Protein AF-J5KDR4-F1 (afdb_monomer_lite)

Foldseek 3Di:
DDQDPPLDDLVLLCVLCVVVDPDDKHKFKKKWDFPQPDPPSLVVCVVVVDPLGHIFIAMWMDQLFKIKTFGADSVGRSDGPDIDIGTCVQWPDWDADPQGIKTFGPAFDRSFDWAPDDPVVVVVCVVPPVDPCVVCRSVPTGGGIIGMHTDCSPVCVVVNVVSNVD

pLDDT: mean 73.23, std 15.66, range [26.25, 92.44]

Secondary structure (DSSP, 8-state):
---------HHHHHHHHGGG-SS--EEEEEEEEPTT-STTHHHHHHHH--TT-S-EEEEEEE-SSEEEEEEEETTEEEEEEEEEEEEGGGEEEEEEETTEEEEEESS--TTT-B----HHHHHHHHHH-TTHHHHHHHHH----EEEEEE--TTS-HHHHHHHTT-

Sequence (166 aa):
MALFKFSLKHQDAIDSHQPFYDGDFEVLPMKRRNYFDVFPLNVFIAYANPPFSGEWDGIISTNGKKIVLTESKWANMAKHKKVYEYSLDEIDSITSNMYGLTITLKNHVKGLTKSKGNYFLKYFIFLFSFGIAFFLQSFLFKGNIAEIQLENDFENEDKFKSLLNI

Structure (mmCIF, N/CA/C/O backbone):
data_AF-J5KDR4-F1
#
_entry.id   AF-J5KDR4-F1
#
loop_
_atom_site.group_PDB
_atom_site.id
_atom_site.type_symbol
_atom_site.label_atom_id
_atom_site.label_alt_id
_atom_site.label_comp_id
_atom_site.label_asym_id
_atom_site.label_entity_id
_atom_site.label_seq_id
_atom_site.pdbx_PDB_ins_code
_atom_site.Cartn_x
_atom_site.Cartn_y
_atom_site.Cartn_z
_atom_site.occupancy
_atom_site.B_iso_or_equiv
_atom_site.auth_seq_id
_atom_site.auth_comp_id
_atom_site.auth_asym_id
_atom_site.auth_atom_id
_atom_site.pdbx_PDB_model_num
ATOM 1 N N . MET A 1 1 ? 17.243 12.128 4.541 1.00 26.25 1 MET A N 1
ATOM 2 C CA . MET A 1 1 ? 18.307 11.103 4.570 1.00 26.25 1 MET A CA 1
ATOM 3 C C . MET A 1 1 ? 18.078 10.207 3.365 1.00 26.25 1 MET A C 1
ATOM 5 O O . MET A 1 1 ? 17.116 9.454 3.363 1.00 26.25 1 MET A O 1
ATOM 9 N N . ALA A 1 2 ? 18.844 10.420 2.294 1.00 33.53 2 ALA A N 1
ATOM 10 C CA . ALA A 1 2 ? 18.684 9.714 1.024 1.00 33.53 2 ALA A CA 1
ATOM 11 C C . ALA A 1 2 ? 19.240 8.289 1.173 1.00 33.53 2 ALA A C 1
ATOM 13 O O . ALA A 1 2 ? 20.446 8.073 1.100 1.00 33.53 2 ALA A O 1
ATOM 14 N N . LEU A 1 3 ? 18.360 7.342 1.490 1.00 30.08 3 LEU A N 1
ATOM 15 C CA . LEU A 1 3 ? 18.668 5.919 1.583 1.00 30.08 3 LEU A CA 1
ATOM 16 C C . LEU A 1 3 ? 18.425 5.300 0.209 1.00 30.08 3 LEU A C 1
ATOM 18 O O . LEU A 1 3 ? 17.318 5.391 -0.305 1.00 30.08 3 LEU A O 1
ATOM 22 N N . PHE A 1 4 ? 19.487 4.738 -0.372 1.00 35.84 4 PHE A N 1
ATOM 23 C CA . PHE A 1 4 ? 19.523 3.880 -1.559 1.00 35.84 4 PHE A CA 1
ATOM 24 C C . PHE A 1 4 ? 18.144 3.336 -1.986 1.00 35.84 4 PHE A C 1
ATOM 26 O O . PHE A 1 4 ? 17.731 2.267 -1.537 1.00 35.84 4 PHE A O 1
ATOM 33 N N . LYS A 1 5 ? 17.442 4.048 -2.883 1.00 44.62 5 LYS A N 1
ATOM 34 C CA . LYS A 1 5 ? 16.299 3.488 -3.615 1.00 44.62 5 LYS A CA 1
ATOM 35 C C . LYS A 1 5 ? 16.916 2.512 -4.616 1.00 44.62 5 LYS A C 1
ATOM 37 O O . LYS A 1 5 ? 17.387 2.926 -5.673 1.00 44.62 5 LYS A O 1
ATOM 42 N N . PHE A 1 6 ? 17.040 1.235 -4.246 1.00 51.41 6 PHE A N 1
ATOM 43 C CA . PHE A 1 6 ? 17.298 0.196 -5.243 1.00 51.41 6 PHE A CA 1
ATOM 44 C C . PHE A 1 6 ? 16.180 0.333 -6.272 1.00 51.41 6 PHE A C 1
ATOM 46 O O . PHE A 1 6 ? 15.014 0.252 -5.896 1.00 51.41 6 PHE A O 1
ATOM 53 N N . SER A 1 7 ? 16.529 0.641 -7.521 1.00 60.69 7 SER A N 1
ATOM 54 C CA . SER A 1 7 ? 15.552 0.726 -8.604 1.00 60.69 7 SER A CA 1
ATOM 55 C C . SER A 1 7 ? 14.844 -0.625 -8.680 1.00 60.69 7 SER A C 1
ATOM 57 O O . SER A 1 7 ? 15.460 -1.629 -9.048 1.00 60.69 7 SER A O 1
ATOM 59 N N . LEU A 1 8 ? 13.605 -0.673 -8.189 1.00 72.31 8 LEU A N 1
ATOM 60 C CA . LEU A 1 8 ? 12.767 -1.859 -8.238 1.00 72.31 8 LEU A CA 1
ATOM 61 C C . LEU A 1 8 ? 12.517 -2.133 -9.717 1.00 72.31 8 LEU A C 1
ATOM 63 O O . LEU A 1 8 ? 12.039 -1.254 -10.426 1.00 72.31 8 LEU A O 1
ATOM 67 N N . LYS A 1 9 ? 12.872 -3.319 -10.206 1.00 82.56 9 LYS A N 1
ATOM 68 C CA . LYS A 1 9 ? 12.528 -3.699 -11.575 1.00 82.56 9 LYS A CA 1
ATOM 69 C C . LYS A 1 9 ? 11.096 -4.209 -11.600 1.00 82.56 9 LYS A C 1
ATOM 71 O O . LYS A 1 9 ? 10.663 -4.885 -10.670 1.00 82.56 9 LYS A O 1
ATOM 76 N N . HIS A 1 10 ? 10.399 -3.949 -12.701 1.00 84.31 10 HIS A N 1
ATOM 77 C CA . HIS A 1 10 ? 9.026 -4.412 -12.890 1.00 84.31 10 HIS A CA 1
ATOM 78 C C . HIS A 1 10 ? 8.904 -5.936 -12.703 1.00 84.31 10 HIS A C 1
ATOM 80 O O . HIS A 1 10 ? 8.031 -6.396 -11.974 1.00 84.31 10 HIS A O 1
ATOM 86 N N . GLN A 1 11 ? 9.842 -6.715 -13.255 1.00 84.00 11 GLN A N 1
ATOM 87 C CA . GLN A 1 11 ? 9.832 -8.174 -13.110 1.00 84.00 11 GLN A CA 1
ATOM 88 C C . GLN A 1 11 ? 9.982 -8.631 -11.653 1.00 84.00 11 GLN A C 1
ATOM 90 O O . GLN A 1 11 ? 9.250 -9.512 -11.222 1.00 84.00 11 GLN A O 1
ATOM 95 N N . ASP A 1 12 ? 10.858 -7.994 -10.869 1.00 83.19 12 ASP A N 1
ATOM 96 C CA . ASP A 1 12 ? 11.036 -8.342 -9.452 1.00 83.19 12 ASP A CA 1
ATOM 97 C C . ASP A 1 12 ? 9.744 -8.077 -8.654 1.00 83.19 12 ASP A C 1
ATOM 99 O O . ASP A 1 12 ? 9.394 -8.828 -7.739 1.00 83.19 12 ASP A O 1
ATOM 103 N N . ALA A 1 13 ? 9.010 -7.016 -9.013 1.00 83.56 13 ALA A N 1
ATOM 104 C CA . ALA A 1 13 ? 7.714 -6.702 -8.424 1.00 83.56 13 ALA A CA 1
ATOM 105 C C . ALA A 1 13 ? 6.651 -7.749 -8.795 1.00 83.56 13 ALA A C 1
ATOM 107 O O . ALA A 1 13 ? 5.957 -8.236 -7.899 1.00 83.56 13 ALA A O 1
ATOM 108 N N . ILE A 1 14 ? 6.575 -8.144 -10.072 1.00 86.88 14 ILE A N 1
ATOM 109 C CA . ILE A 1 14 ? 5.693 -9.220 -10.552 1.00 86.88 14 ILE A CA 1
ATOM 110 C C . ILE A 1 14 ? 6.012 -10.521 -9.815 1.00 86.88 14 ILE A C 1
ATOM 112 O O . ILE A 1 14 ? 5.131 -11.083 -9.174 1.00 86.88 14 ILE A O 1
ATOM 116 N N . ASP A 1 15 ? 7.271 -10.957 -9.810 1.00 87.12 15 ASP A N 1
ATOM 117 C CA . ASP A 1 15 ? 7.692 -12.214 -9.184 1.00 87.12 15 ASP A CA 1
ATOM 118 C C . ASP A 1 15 ? 7.340 -12.247 -7.688 1.00 87.12 15 ASP A C 1
ATOM 120 O O . ASP A 1 15 ? 6.908 -13.271 -7.155 1.00 87.12 15 ASP A O 1
ATOM 124 N N . SER A 1 16 ? 7.462 -11.106 -7.003 1.00 84.75 16 SER A N 1
ATOM 125 C CA . SER A 1 16 ? 7.118 -10.992 -5.583 1.00 84.75 16 SER A CA 1
ATOM 126 C C . SER A 1 16 ? 5.610 -11.036 -5.300 1.00 84.75 16 SER A C 1
ATOM 128 O O . SER A 1 16 ? 5.215 -11.346 -4.173 1.00 84.75 16 SER A O 1
ATOM 130 N N . HIS A 1 17 ? 4.770 -10.720 -6.289 1.00 88.75 17 HIS A N 1
ATOM 131 C CA . HIS A 1 17 ? 3.311 -10.696 -6.166 1.00 88.75 17 HIS A CA 1
ATOM 132 C C . HIS A 1 17 ? 2.615 -11.865 -6.879 1.00 88.75 17 HIS A C 1
ATOM 134 O O . HIS A 1 17 ? 1.454 -12.140 -6.584 1.00 88.75 17 HIS A O 1
ATOM 140 N N . GLN A 1 18 ? 3.328 -12.608 -7.729 1.00 88.94 18 GLN A N 1
ATOM 141 C CA . GLN A 1 18 ? 2.834 -13.793 -8.431 1.00 88.94 18 GLN A CA 1
ATOM 142 C C . GLN A 1 18 ? 2.173 -14.827 -7.503 1.00 88.94 18 GLN A C 1
ATOM 144 O O . GLN A 1 18 ? 1.128 -15.348 -7.882 1.00 88.94 18 GLN A O 1
ATOM 149 N N . PRO A 1 19 ? 2.676 -15.107 -6.278 1.00 90.06 19 PRO A N 1
ATOM 150 C CA . PRO A 1 19 ? 2.027 -16.063 -5.377 1.00 90.06 19 PRO A CA 1
ATOM 151 C C . PRO A 1 19 ? 0.611 -15.665 -4.943 1.00 90.06 19 PRO A C 1
ATOM 153 O O . PRO A 1 19 ? -0.118 -16.505 -4.422 1.00 90.06 19 PRO A O 1
ATOM 156 N N . PHE A 1 20 ? 0.221 -14.399 -5.120 1.00 88.88 20 PHE A N 1
ATOM 157 C CA . PHE A 1 20 ? -1.122 -13.928 -4.799 1.00 88.88 20 PHE A CA 1
ATOM 158 C C . PHE A 1 20 ? -2.089 -14.042 -5.980 1.00 88.88 20 PHE A C 1
ATOM 160 O O . PHE A 1 20 ? -3.269 -13.770 -5.788 1.00 88.88 20 PHE A O 1
ATOM 167 N N . TYR A 1 21 ? -1.656 -14.422 -7.184 1.00 89.44 21 TYR A N 1
ATOM 168 C CA . TYR A 1 21 ? -2.519 -14.440 -8.366 1.00 89.44 21 TYR A CA 1
ATOM 169 C C . TYR A 1 21 ? -2.348 -15.717 -9.191 1.00 89.44 21 TYR A C 1
ATOM 171 O O . TYR A 1 21 ? -1.238 -16.121 -9.524 1.00 89.44 21 TYR A O 1
ATOM 179 N N . ASP A 1 22 ? -3.477 -16.300 -9.595 1.00 87.00 22 ASP A N 1
ATOM 180 C CA . ASP A 1 22 ? -3.520 -17.481 -10.470 1.00 87.00 22 ASP A CA 1
ATOM 181 C C . ASP A 1 22 ? -3.471 -17.126 -11.973 1.00 87.00 22 ASP A C 1
ATOM 183 O O . ASP A 1 22 ? -3.504 -18.011 -12.825 1.00 87.00 22 ASP A O 1
ATOM 187 N N . GLY A 1 23 ? -3.427 -15.837 -12.322 1.00 85.94 23 GLY A N 1
ATOM 188 C CA . GLY A 1 23 ? -3.441 -15.346 -13.703 1.00 85.94 23 GLY A CA 1
ATOM 189 C C . GLY A 1 23 ? -2.880 -13.931 -13.807 1.00 85.94 23 GLY A C 1
ATOM 190 O O . GLY A 1 23 ? -2.281 -13.450 -12.849 1.00 85.94 23 GLY A O 1
ATOM 191 N N . ASP A 1 24 ? -3.090 -13.274 -14.948 1.00 89.81 24 ASP A N 1
ATOM 192 C CA . ASP A 1 24 ? -2.524 -11.949 -15.224 1.00 89.81 24 ASP A CA 1
ATOM 193 C C . ASP A 1 24 ? -2.987 -10.887 -14.213 1.00 89.81 24 ASP A C 1
ATOM 195 O O . ASP A 1 24 ? -4.159 -10.812 -13.823 1.00 89.81 24 ASP A O 1
ATOM 199 N N . PHE A 1 25 ? -2.047 -10.041 -13.801 1.00 92.31 25 PHE A N 1
ATOM 200 C CA . PHE A 1 25 ? -2.257 -8.921 -12.892 1.00 92.31 25 PHE A CA 1
ATOM 201 C C . PHE A 1 25 ? -1.284 -7.794 -13.235 1.00 92.31 25 PHE A C 1
ATOM 203 O O . PHE A 1 25 ? -0.271 -8.006 -13.897 1.00 92.31 25 PHE A O 1
ATOM 210 N N . GLU A 1 26 ? -1.590 -6.595 -12.758 1.00 91.44 26 GLU A N 1
ATOM 211 C CA . GLU A 1 26 ? -0.707 -5.439 -12.864 1.00 91.44 26 GLU A CA 1
ATOM 212 C C . GLU A 1 26 ? -0.135 -5.088 -11.499 1.00 91.44 26 GLU A C 1
ATOM 214 O O . GLU A 1 26 ? -0.803 -5.245 -10.471 1.00 91.44 26 GLU A O 1
ATOM 219 N N . VAL A 1 27 ? 1.098 -4.585 -11.498 1.00 90.31 27 VAL A N 1
ATOM 220 C CA . VAL A 1 27 ? 1.799 -4.114 -10.303 1.00 90.31 27 VAL A CA 1
ATOM 221 C C . VAL A 1 27 ? 2.300 -2.698 -10.501 1.00 90.31 27 VAL A C 1
ATOM 223 O O . VAL A 1 27 ? 2.691 -2.319 -11.601 1.00 90.31 27 VAL A O 1
ATOM 226 N N . LEU A 1 28 ? 2.332 -1.940 -9.413 1.00 89.31 28 LEU A N 1
ATOM 227 C CA . LEU A 1 28 ? 2.954 -0.629 -9.344 1.00 89.31 28 LEU A CA 1
ATOM 228 C C . LEU A 1 28 ? 3.680 -0.463 -8.010 1.00 89.31 28 LEU A C 1
ATOM 230 O O . LEU A 1 28 ? 3.180 -0.919 -6.973 1.00 89.31 28 LEU A O 1
ATOM 234 N N . PRO A 1 29 ? 4.821 0.236 -7.991 1.00 87.12 29 PRO A N 1
ATOM 235 C CA . PRO A 1 29 ? 5.327 0.793 -6.758 1.00 87.12 29 PRO A CA 1
ATOM 236 C C . PRO A 1 29 ? 4.340 1.831 -6.220 1.00 87.12 29 PRO A C 1
ATOM 238 O O . PRO A 1 29 ? 3.633 2.531 -6.951 1.00 87.12 29 PRO A O 1
ATOM 241 N N . MET A 1 30 ? 4.261 1.899 -4.900 1.00 86.81 30 MET A N 1
ATOM 242 C CA . MET A 1 30 ? 3.374 2.815 -4.215 1.00 86.81 30 MET A CA 1
ATOM 243 C C . MET A 1 30 ? 3.995 3.350 -2.936 1.00 86.81 30 MET A C 1
ATOM 245 O O . MET A 1 30 ? 4.823 2.703 -2.294 1.00 86.81 30 MET A O 1
ATOM 249 N N . LYS A 1 31 ? 3.483 4.496 -2.506 1.00 85.62 31 LYS A N 1
ATOM 250 C CA . LYS A 1 31 ? 3.771 5.083 -1.209 1.00 85.62 31 LYS A CA 1
ATOM 251 C C . LYS A 1 31 ? 2.480 5.307 -0.441 1.00 85.62 31 LYS A C 1
ATOM 253 O O . LYS A 1 31 ? 1.609 6.079 -0.846 1.00 85.62 31 LYS A O 1
ATOM 258 N N . ARG A 1 32 ? 2.338 4.648 0.706 1.00 85.00 32 ARG A N 1
ATOM 259 C CA . ARG A 1 32 ? 1.188 4.853 1.591 1.00 85.00 32 ARG A CA 1
ATOM 260 C C . ARG A 1 32 ? 1.351 6.187 2.313 1.00 85.00 32 ARG A C 1
ATOM 262 O O . ARG A 1 32 ? 2.303 6.362 3.072 1.00 85.00 32 ARG A O 1
ATOM 269 N N . ARG A 1 33 ? 0.384 7.098 2.168 1.00 78.00 33 ARG A N 1
ATOM 270 C CA . ARG A 1 33 ? 0.415 8.418 2.820 1.00 78.00 33 ARG A CA 1
ATOM 271 C C . ARG A 1 33 ? -0.223 8.386 4.199 1.00 78.00 33 ARG A C 1
ATOM 273 O O . ARG A 1 33 ? -1.293 7.808 4.416 1.00 78.00 33 ARG A O 1
ATOM 280 N N . ASN A 1 34 ? 0.416 9.050 5.158 1.00 70.62 34 ASN A N 1
ATOM 281 C CA . ASN A 1 34 ? -0.100 9.129 6.521 1.00 70.62 34 ASN A CA 1
ATOM 282 C C . ASN A 1 34 ? -0.991 10.364 6.734 1.00 70.62 34 ASN A C 1
ATOM 284 O O . ASN A 1 34 ? -0.925 11.349 6.007 1.00 70.62 34 ASN A O 1
ATOM 288 N N . TYR A 1 35 ? -1.824 10.340 7.777 1.00 63.75 35 TYR A N 1
ATOM 289 C CA . TYR A 1 35 ? -2.700 11.464 8.132 1.00 63.75 35 TYR A CA 1
ATOM 290 C C . TYR A 1 35 ? -1.929 12.766 8.422 1.00 63.75 35 TYR A C 1
ATOM 292 O O . TYR A 1 35 ? -2.429 13.862 8.171 1.00 63.75 35 TYR A O 1
ATOM 300 N N . PHE A 1 36 ? -0.697 12.655 8.921 1.00 59.44 36 PHE A N 1
ATOM 301 C CA . PHE A 1 36 ? 0.167 13.781 9.276 1.00 59.44 36 PHE A CA 1
ATOM 302 C C . PHE A 1 36 ? 1.220 14.130 8.214 1.00 59.44 36 PHE A C 1
ATOM 304 O O . PHE A 1 36 ? 2.198 14.795 8.542 1.00 59.44 36 PHE A O 1
ATOM 311 N N . ASP A 1 37 ? 1.009 13.752 6.950 1.00 60.56 37 ASP A N 1
ATOM 312 C CA . ASP A 1 37 ? 1.868 14.198 5.846 1.00 60.56 37 ASP A CA 1
ATOM 313 C C . ASP A 1 37 ? 1.609 15.673 5.469 1.00 60.56 37 ASP A C 1
ATOM 315 O O . ASP A 1 37 ? 1.052 16.007 4.428 1.00 60.56 37 ASP A O 1
ATOM 319 N N . VAL A 1 38 ? 1.905 16.580 6.401 1.00 57.44 38 VAL A N 1
ATOM 320 C CA . VAL A 1 38 ? 1.852 18.032 6.213 1.00 57.44 38 VAL A CA 1
ATOM 321 C C . VAL A 1 38 ? 3.124 18.611 6.800 1.00 57.44 38 VAL A C 1
ATOM 323 O O . VAL A 1 38 ? 3.500 18.286 7.926 1.00 57.44 38 VAL A O 1
ATOM 326 N N . PHE A 1 39 ? 3.783 19.477 6.044 1.00 49.03 39 PHE A N 1
ATOM 327 C CA . PHE A 1 39 ? 4.974 20.177 6.502 1.00 49.03 39 PHE A CA 1
ATOM 328 C C . PHE A 1 39 ? 4.638 21.155 7.649 1.00 49.03 39 PHE A C 1
ATOM 330 O O . PHE A 1 39 ? 3.617 21.841 7.561 1.00 49.03 39 PHE A O 1
ATOM 337 N N . PRO A 1 40 ? 5.446 21.252 8.726 1.00 56.91 40 PRO A N 1
ATOM 338 C CA . PRO A 1 40 ? 6.699 20.530 8.997 1.00 56.91 40 PRO A CA 1
ATOM 339 C C . PRO A 1 40 ? 6.520 19.213 9.780 1.00 56.91 40 PRO A C 1
ATOM 341 O O . PRO A 1 40 ? 7.502 18.551 10.108 1.00 56.91 40 PRO A O 1
ATOM 344 N N . LEU A 1 41 ? 5.288 18.820 10.117 1.00 62.78 41 LEU A N 1
ATOM 345 C CA . LEU A 1 41 ? 4.997 17.621 10.916 1.00 62.78 41 LEU A CA 1
ATOM 346 C C . LEU A 1 41 ? 5.537 16.334 10.291 1.00 62.78 41 LEU A C 1
ATOM 348 O O . LEU A 1 41 ? 6.014 15.456 11.009 1.00 62.78 41 LEU A O 1
ATOM 352 N N . ASN A 1 42 ? 5.465 16.226 8.966 1.00 58.34 42 ASN A N 1
ATOM 353 C CA . ASN A 1 42 ? 5.990 15.079 8.237 1.00 58.34 42 ASN A CA 1
ATOM 354 C C . ASN A 1 42 ? 7.501 14.899 8.458 1.00 58.34 42 ASN A C 1
ATOM 356 O O . ASN A 1 42 ? 7.948 13.769 8.626 1.00 58.34 42 ASN A O 1
ATOM 360 N N . VAL A 1 43 ? 8.264 15.992 8.576 1.00 58.91 43 VAL A N 1
ATOM 361 C CA . VAL A 1 43 ? 9.699 15.972 8.905 1.00 58.91 43 VAL A CA 1
ATOM 362 C C . VAL A 1 43 ? 9.931 15.454 10.326 1.00 58.91 43 VAL A C 1
ATOM 364 O O . VAL A 1 43 ? 10.789 14.598 10.533 1.00 58.91 43 VAL A O 1
ATOM 367 N N . PHE A 1 44 ? 9.141 15.911 11.303 1.00 60.19 44 PHE A N 1
ATOM 368 C CA . PHE A 1 44 ? 9.251 15.449 12.692 1.00 60.19 44 PHE A CA 1
ATOM 369 C C . PHE A 1 44 ? 8.880 13.972 12.855 1.00 60.19 44 PHE A C 1
ATOM 371 O O . PHE A 1 44 ? 9.574 13.240 13.555 1.00 60.19 44 PHE A O 1
ATOM 378 N N . ILE A 1 45 ? 7.813 13.511 12.199 1.00 60.00 45 ILE A N 1
ATOM 379 C CA . ILE A 1 45 ? 7.383 12.107 12.261 1.00 60.00 45 ILE A CA 1
ATOM 380 C C . ILE A 1 45 ? 8.359 11.206 11.502 1.00 60.00 45 ILE A C 1
ATOM 382 O O . ILE A 1 45 ? 8.686 10.130 11.994 1.00 60.00 45 ILE A O 1
ATOM 386 N N . ALA A 1 46 ? 8.874 11.650 10.352 1.00 54.94 46 ALA A N 1
ATOM 387 C CA . ALA A 1 46 ? 9.928 10.931 9.642 1.00 54.94 46 ALA A CA 1
ATOM 388 C C . ALA A 1 46 ? 11.196 10.787 10.502 1.00 54.94 46 ALA A C 1
ATOM 390 O O . ALA A 1 46 ? 11.826 9.734 10.478 1.00 54.94 46 ALA A O 1
ATOM 391 N N . TYR A 1 47 ? 11.542 11.808 11.297 1.00 53.25 47 TYR A N 1
ATOM 392 C CA . TYR A 1 47 ? 12.663 11.745 12.239 1.00 53.25 47 TYR A CA 1
ATOM 393 C C . TYR A 1 47 ? 12.385 10.826 13.438 1.00 53.25 47 TYR A C 1
ATOM 395 O O . TYR A 1 47 ? 13.230 10.015 13.803 1.00 53.25 47 TYR A O 1
ATOM 403 N N . ALA A 1 48 ? 11.197 10.923 14.040 1.00 55.22 48 ALA A N 1
ATOM 404 C CA . ALA A 1 48 ? 10.830 10.132 15.213 1.00 55.22 48 ALA A CA 1
ATOM 405 C C . ALA A 1 48 ? 10.555 8.646 14.894 1.00 55.22 48 ALA A C 1
ATOM 407 O O . ALA A 1 48 ? 10.514 7.836 15.817 1.00 55.22 48 ALA A O 1
ATOM 408 N N . ASN A 1 49 ? 10.338 8.308 13.613 1.00 49.06 49 ASN A N 1
ATOM 409 C CA . ASN A 1 49 ? 9.968 6.990 13.073 1.00 49.06 49 ASN A CA 1
ATOM 41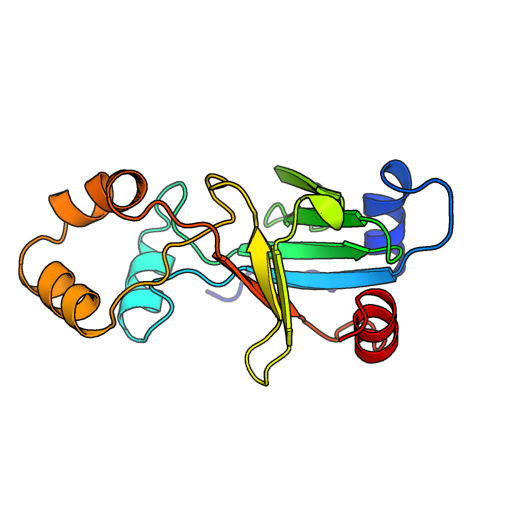0 C C . ASN A 1 49 ? 9.156 6.093 14.036 1.00 49.06 49 ASN A C 1
ATOM 412 O O . ASN A 1 49 ? 9.576 4.976 14.364 1.00 49.06 49 ASN A O 1
ATOM 416 N N . PRO A 1 50 ? 8.011 6.569 14.554 1.00 50.19 50 PRO A N 1
ATOM 417 C CA . PRO A 1 50 ? 7.315 5.863 15.614 1.00 50.19 50 PRO A CA 1
ATOM 418 C C . PRO A 1 50 ? 6.584 4.640 15.039 1.00 50.19 50 PRO A C 1
ATOM 420 O O . PRO A 1 50 ? 6.131 4.649 13.886 1.00 50.19 50 PRO A O 1
ATOM 423 N N . PRO A 1 51 ? 6.445 3.554 15.817 1.00 42.03 51 PRO A N 1
ATOM 424 C CA . PRO A 1 51 ? 5.818 2.337 15.328 1.00 42.03 51 PRO A CA 1
ATOM 425 C C . PRO A 1 51 ? 4.370 2.621 14.909 1.00 42.03 51 PRO A C 1
ATOM 427 O O . PRO A 1 51 ? 3.605 3.234 15.648 1.00 42.03 51 PRO A O 1
ATOM 430 N N . PHE A 1 52 ? 3.988 2.137 13.722 1.00 48.25 52 PHE A N 1
ATOM 431 C CA . PHE A 1 52 ? 2.649 2.309 13.132 1.00 48.25 52 PHE A CA 1
ATOM 432 C C . PHE A 1 52 ? 2.287 3.741 12.699 1.00 48.25 52 PHE A C 1
ATOM 434 O O . PHE A 1 52 ? 1.148 3.979 12.298 1.00 48.25 52 PHE A O 1
ATOM 441 N N . SER A 1 53 ? 3.245 4.670 12.697 1.00 52.22 53 SER A N 1
ATOM 442 C CA . SER A 1 53 ? 3.065 6.028 12.186 1.00 52.22 53 SER A CA 1
ATOM 443 C C . SER A 1 53 ? 4.187 6.373 11.215 1.00 52.22 53 SER A C 1
ATOM 445 O O . SER A 1 53 ? 5.315 6.651 11.605 1.00 52.22 53 SER A O 1
ATOM 447 N N . GLY A 1 54 ? 3.869 6.364 9.932 1.00 59.94 54 GLY A N 1
ATOM 448 C CA . GLY A 1 54 ? 4.830 6.700 8.900 1.00 59.94 54 GLY A CA 1
ATOM 449 C C . GLY A 1 54 ? 4.198 6.574 7.535 1.00 59.94 54 GLY A C 1
ATOM 450 O O . GLY A 1 54 ? 3.210 5.853 7.352 1.00 59.94 54 GLY A O 1
ATOM 451 N N . GLU A 1 55 ? 4.751 7.329 6.604 1.00 73.38 55 GLU A N 1
ATOM 452 C CA . GLU A 1 55 ? 4.667 6.945 5.208 1.00 73.38 55 GLU A CA 1
ATOM 453 C C . GLU A 1 55 ? 5.584 5.750 5.003 1.00 73.38 55 GLU A C 1
ATOM 455 O O . GLU A 1 55 ? 6.629 5.648 5.651 1.00 73.38 55 GLU A O 1
ATOM 460 N N . TRP A 1 56 ? 5.171 4.830 4.152 1.00 77.06 56 TRP A N 1
ATOM 461 C CA . TRP A 1 56 ? 5.991 3.681 3.822 1.00 77.06 56 TRP A CA 1
ATOM 462 C C . TRP A 1 56 ? 5.822 3.346 2.352 1.00 77.06 56 TRP A C 1
ATOM 464 O O . TRP A 1 56 ? 4.740 3.526 1.787 1.00 77.06 56 TRP A O 1
ATOM 474 N N . ASP A 1 57 ? 6.909 2.865 1.767 1.00 80.62 57 ASP A N 1
ATOM 475 C CA . ASP A 1 57 ? 6.961 2.451 0.374 1.00 80.62 57 ASP A CA 1
ATOM 476 C C . ASP A 1 57 ? 6.619 0.964 0.268 1.00 80.62 57 ASP A C 1
ATOM 478 O O . ASP A 1 57 ? 6.860 0.165 1.185 1.00 80.62 57 ASP A O 1
ATOM 482 N N . GLY A 1 58 ? 6.027 0.589 -0.853 1.00 84.50 58 GLY A N 1
ATOM 483 C CA . GLY A 1 58 ? 5.451 -0.726 -1.048 1.00 84.50 58 GLY A CA 1
ATOM 484 C C . GLY A 1 58 ? 5.124 -1.015 -2.498 1.00 84.50 58 GLY A C 1
ATOM 485 O O . GLY A 1 58 ? 5.421 -0.217 -3.384 1.00 84.50 58 GLY A O 1
ATOM 486 N N . ILE A 1 59 ? 4.485 -2.156 -2.727 1.00 88.00 59 ILE A N 1
ATOM 487 C CA . ILE A 1 59 ? 3.983 -2.544 -4.043 1.00 88.00 59 ILE A CA 1
ATOM 488 C C . ILE A 1 59 ? 2.479 -2.760 -3.922 1.00 88.00 59 ILE A C 1
ATOM 490 O O . ILE A 1 59 ? 1.991 -3.420 -3.001 1.00 88.00 59 ILE A O 1
ATOM 494 N N . ILE A 1 60 ? 1.731 -2.168 -4.844 1.00 90.00 60 ILE A N 1
ATOM 495 C CA . ILE A 1 60 ? 0.312 -2.431 -5.032 1.00 90.00 60 ILE A CA 1
ATOM 496 C C . ILE A 1 60 ? 0.146 -3.273 -6.284 1.00 90.00 60 ILE A C 1
ATOM 498 O O . ILE A 1 60 ? 0.853 -3.103 -7.271 1.00 90.00 60 ILE A O 1
ATOM 502 N N . SER A 1 61 ? -0.800 -4.195 -6.242 1.00 91.19 61 SER A N 1
ATOM 503 C CA . SER A 1 61 ? -1.125 -5.047 -7.374 1.00 91.19 61 SER A CA 1
ATOM 504 C C . SER A 1 61 ? -2.617 -5.277 -7.471 1.00 91.19 61 SER A C 1
ATOM 506 O O . SER A 1 61 ? -3.312 -5.237 -6.451 1.00 91.19 61 SER A O 1
ATOM 508 N N . THR A 1 62 ? -3.101 -5.534 -8.680 1.00 92.44 62 THR A N 1
ATOM 509 C CA . THR A 1 62 ? -4.501 -5.875 -8.908 1.00 92.44 62 THR A CA 1
ATOM 510 C C . THR A 1 62 ? -4.699 -6.671 -10.190 1.00 92.44 62 THR A C 1
ATOM 512 O O . THR A 1 62 ? -3.983 -6.496 -11.171 1.00 92.44 62 THR A O 1
ATOM 515 N N . ASN A 1 63 ? -5.726 -7.515 -10.186 1.00 90.50 63 ASN A N 1
ATOM 516 C CA . ASN A 1 63 ? -6.270 -8.187 -11.367 1.00 90.50 63 ASN A CA 1
ATOM 517 C C . ASN A 1 63 ? -7.708 -7.724 -11.690 1.00 90.50 63 ASN A C 1
ATOM 519 O O . ASN A 1 63 ? -8.445 -8.421 -12.384 1.00 90.50 63 ASN A O 1
ATOM 523 N N . GLY A 1 64 ? -8.157 -6.613 -11.095 1.00 86.50 64 GLY A N 1
ATOM 524 C CA . GLY A 1 64 ? -9.527 -6.105 -11.223 1.00 86.50 64 GLY A CA 1
ATOM 525 C C . GLY A 1 64 ? -10.598 -6.878 -10.441 1.00 86.50 64 GLY A C 1
ATOM 526 O O . GLY A 1 64 ? -11.779 -6.572 -10.563 1.00 86.50 64 GLY A O 1
ATOM 527 N N . LYS A 1 65 ? -10.222 -7.872 -9.624 1.00 88.56 65 LYS A N 1
ATOM 528 C CA . LYS A 1 65 ? -11.123 -8.565 -8.672 1.00 88.56 65 LYS A CA 1
ATOM 529 C C . LYS A 1 65 ? -10.671 -8.438 -7.221 1.00 88.56 65 LYS A C 1
ATOM 531 O O . LYS A 1 65 ? -11.489 -8.473 -6.301 1.00 88.56 65 LYS A O 1
ATOM 536 N N . LYS A 1 66 ? -9.364 -8.307 -7.013 1.00 91.75 66 LYS A N 1
ATOM 537 C CA . LYS A 1 66 ? -8.749 -8.076 -5.709 1.00 91.75 66 LYS A CA 1
ATOM 538 C C . LYS A 1 66 ? -7.570 -7.120 -5.821 1.00 91.75 66 LYS A C 1
ATOM 540 O O . LYS A 1 66 ? -7.036 -6.900 -6.911 1.00 91.75 66 LYS A O 1
ATOM 545 N N . ILE A 1 67 ? -7.187 -6.552 -4.688 1.00 90.94 67 ILE A N 1
ATOM 546 C CA . ILE A 1 67 ? -6.038 -5.668 -4.536 1.00 90.94 67 ILE A CA 1
ATOM 547 C C . ILE A 1 67 ? -5.134 -6.258 -3.461 1.00 90.94 67 ILE A C 1
ATOM 549 O O . ILE A 1 67 ? -5.591 -6.582 -2.364 1.00 90.94 67 ILE A O 1
ATOM 553 N N . VAL A 1 68 ? -3.843 -6.360 -3.764 1.00 90.62 68 VAL A N 1
ATOM 554 C CA . VAL A 1 68 ? -2.822 -6.755 -2.789 1.00 90.62 68 VAL A CA 1
ATOM 555 C C . VAL A 1 68 ? -1.816 -5.629 -2.630 1.00 90.62 68 VAL A C 1
ATOM 557 O O . VAL A 1 68 ? -1.245 -5.151 -3.610 1.00 90.62 68 VAL A O 1
ATOM 560 N N . LEU A 1 69 ? -1.618 -5.218 -1.382 1.00 89.69 69 LEU A N 1
ATOM 561 C CA . LEU A 1 69 ? -0.745 -4.139 -0.940 1.00 89.69 69 LEU A CA 1
ATOM 562 C C . LEU A 1 69 ? 0.341 -4.727 -0.044 1.00 89.69 69 LEU A C 1
ATOM 564 O O . LEU A 1 69 ? 0.033 -5.389 0.949 1.00 89.69 69 LEU A O 1
ATOM 568 N N . THR A 1 70 ? 1.603 -4.448 -0.330 1.00 86.44 70 THR A N 1
ATOM 569 C CA . THR A 1 70 ? 2.722 -4.965 0.461 1.00 86.44 70 THR A CA 1
ATOM 570 C C . THR A 1 70 ? 3.579 -3.832 1.004 1.00 86.44 70 THR A C 1
ATOM 572 O O . THR A 1 70 ? 3.908 -2.892 0.292 1.00 86.44 70 THR A O 1
ATOM 575 N N . GLU A 1 71 ? 3.917 -3.897 2.296 1.00 82.44 71 GLU A N 1
ATOM 576 C CA . GLU A 1 71 ? 4.893 -2.996 2.924 1.00 82.44 71 GLU A CA 1
ATOM 577 C C . GLU A 1 71 ? 6.296 -3.551 2.663 1.00 82.44 71 GLU A C 1
ATOM 579 O O . GLU A 1 71 ? 6.616 -4.658 3.110 1.00 82.44 71 GLU A O 1
ATOM 584 N N . SER A 1 72 ? 7.147 -2.783 1.985 1.00 71.38 72 SER A N 1
ATOM 585 C CA . SER A 1 72 ? 8.511 -3.194 1.646 1.00 71.38 72 SER A CA 1
ATOM 586 C C . SER A 1 72 ? 9.465 -3.078 2.839 1.00 71.38 72 SER A C 1
ATOM 588 O O . SER A 1 72 ? 9.381 -2.154 3.654 1.00 71.38 72 SER A O 1
ATOM 590 N N . LYS A 1 73 ? 10.437 -3.996 2.957 1.00 56.69 73 LYS A N 1
ATOM 591 C CA . LYS A 1 73 ? 11.595 -3.776 3.843 1.00 56.69 73 LYS A CA 1
ATOM 592 C C . LYS A 1 73 ? 12.597 -2.850 3.152 1.00 56.69 73 LYS A C 1
ATOM 594 O O . LYS A 1 73 ? 13.026 -3.134 2.043 1.00 56.69 73 LYS A O 1
ATOM 599 N N . TRP A 1 74 ? 13.055 -1.826 3.876 1.00 47.38 74 TRP A N 1
ATOM 600 C CA . TRP A 1 74 ? 14.043 -0.800 3.488 1.00 47.38 74 TRP A CA 1
ATOM 601 C C . TRP A 1 74 ? 15.269 -1.274 2.676 1.00 47.38 74 TRP A C 1
ATOM 603 O O . TRP A 1 74 ? 15.873 -0.470 1.981 1.00 47.38 74 TRP A O 1
ATOM 613 N N . ALA A 1 75 ? 15.661 -2.549 2.770 1.00 50.03 75 ALA A N 1
ATOM 614 C CA . ALA A 1 75 ? 16.822 -3.110 2.072 1.00 50.03 75 ALA A CA 1
ATOM 615 C C . ALA A 1 75 ? 16.473 -3.972 0.841 1.00 50.03 75 ALA A C 1
ATOM 617 O O . ALA A 1 75 ? 17.365 -4.312 0.070 1.00 50.03 75 ALA A O 1
ATOM 618 N N . ASN A 1 76 ? 15.210 -4.382 0.671 1.00 53.97 76 ASN A N 1
ATOM 619 C CA . ASN A 1 76 ? 14.760 -5.192 -0.459 1.00 53.97 76 ASN A CA 1
ATOM 620 C C . ASN A 1 76 ? 13.240 -5.043 -0.633 1.00 53.97 76 ASN A C 1
ATOM 622 O O . ASN A 1 76 ? 12.469 -5.623 0.136 1.00 53.97 76 ASN A O 1
ATOM 626 N N . MET A 1 77 ? 12.827 -4.285 -1.653 1.00 56.44 77 MET A N 1
ATOM 627 C CA . MET A 1 77 ? 11.413 -4.060 -1.971 1.00 56.44 77 MET A CA 1
ATOM 628 C C . MET A 1 77 ? 10.664 -5.336 -2.386 1.00 56.44 77 MET A C 1
ATOM 630 O O . MET A 1 77 ? 9.451 -5.382 -2.251 1.00 56.44 77 MET A O 1
ATOM 634 N N . ALA A 1 78 ? 11.363 -6.401 -2.793 1.00 53.72 78 ALA A N 1
ATOM 635 C CA . ALA A 1 78 ? 10.742 -7.691 -3.101 1.00 53.72 78 ALA A CA 1
ATOM 636 C C . ALA A 1 78 ? 10.473 -8.556 -1.850 1.00 53.72 78 ALA A C 1
ATOM 638 O O . ALA A 1 78 ? 9.816 -9.592 -1.941 1.00 53.72 78 ALA A O 1
ATOM 639 N N . LYS A 1 79 ? 10.986 -8.177 -0.664 1.00 59.91 79 LYS A N 1
ATOM 640 C CA . LYS A 1 79 ? 10.711 -8.882 0.601 1.00 59.91 79 LYS A CA 1
ATOM 641 C C . LYS A 1 79 ? 9.672 -8.132 1.429 1.00 59.91 79 LYS A C 1
ATOM 643 O O . LYS A 1 79 ? 9.986 -7.162 2.125 1.00 59.91 79 LYS A O 1
ATOM 648 N N . HIS A 1 80 ? 8.459 -8.675 1.424 1.00 67.81 80 HIS A N 1
ATOM 649 C CA . HIS A 1 80 ? 7.299 -8.135 2.131 1.00 67.81 80 HIS A CA 1
ATOM 650 C C . HIS A 1 80 ? 7.483 -8.194 3.650 1.00 67.81 80 HIS A C 1
ATOM 652 O O . HIS A 1 80 ? 7.771 -9.240 4.235 1.00 67.81 80 HIS A O 1
ATOM 658 N N . LYS A 1 81 ? 7.304 -7.056 4.318 1.00 70.31 81 LYS A N 1
ATOM 659 C CA . LYS A 1 81 ? 7.222 -6.959 5.782 1.00 70.31 81 LYS A CA 1
ATOM 660 C C . LYS A 1 81 ? 5.804 -7.217 6.276 1.00 70.31 81 LYS A C 1
ATOM 662 O O . LYS A 1 81 ? 5.631 -7.815 7.336 1.00 70.31 81 LYS A O 1
ATOM 667 N N . LYS A 1 82 ? 4.815 -6.740 5.522 1.00 80.75 82 LYS A N 1
ATOM 668 C CA . LYS A 1 82 ? 3.387 -6.986 5.727 1.00 80.75 82 LYS A CA 1
ATOM 669 C C . LYS A 1 82 ? 2.703 -7.092 4.377 1.00 80.75 82 LYS A C 1
ATOM 671 O O . LYS A 1 82 ? 3.104 -6.411 3.439 1.00 80.75 82 LYS A O 1
ATOM 676 N N . VAL A 1 83 ? 1.668 -7.915 4.322 1.00 86.19 83 VAL A N 1
ATOM 677 C CA . VAL A 1 83 ? 0.816 -8.106 3.151 1.00 86.19 83 VAL A CA 1
ATOM 678 C C . VAL A 1 83 ? -0.608 -7.791 3.581 1.00 86.19 83 VAL A C 1
ATOM 680 O O . VAL A 1 83 ? -1.045 -8.237 4.642 1.00 86.19 83 VAL A O 1
ATOM 683 N N . TYR A 1 84 ? -1.304 -7.005 2.775 1.00 87.31 84 TYR A N 1
ATOM 684 C CA . TYR A 1 84 ? -2.714 -6.708 2.933 1.00 87.31 84 TYR A CA 1
ATOM 685 C C . TYR A 1 84 ? -3.424 -7.094 1.637 1.00 87.31 84 TYR A C 1
ATOM 687 O O . TYR A 1 84 ? -3.174 -6.493 0.595 1.00 87.31 84 TYR A O 1
ATOM 695 N N . GLU A 1 85 ? -4.281 -8.102 1.704 1.00 90.81 85 GLU A N 1
ATOM 696 C CA . GLU A 1 85 ? -5.080 -8.590 0.582 1.00 90.81 85 GLU A CA 1
ATOM 697 C C . GLU A 1 85 ? -6.544 -8.244 0.836 1.00 90.81 85 GLU A C 1
ATOM 699 O O . GLU A 1 85 ? -7.043 -8.478 1.935 1.00 90.81 85 GLU A O 1
ATOM 704 N N . TYR A 1 86 ? -7.200 -7.672 -0.173 1.00 88.31 86 TYR A N 1
ATOM 705 C CA . TYR A 1 86 ? -8.618 -7.331 -0.127 1.00 88.31 86 TYR A CA 1
ATOM 706 C C . TYR A 1 86 ? -9.279 -7.699 -1.435 1.00 88.31 86 TYR A C 1
ATOM 708 O O . TYR A 1 86 ? -8.761 -7.378 -2.510 1.00 88.31 86 TYR A O 1
ATOM 716 N N . SER A 1 87 ? -10.455 -8.307 -1.358 1.00 87.56 87 SER A N 1
ATOM 717 C CA . SER A 1 87 ? -11.306 -8.397 -2.537 1.00 87.56 87 SER A CA 1
ATOM 718 C C . SER A 1 87 ? -12.056 -7.076 -2.746 1.00 87.56 87 SER A C 1
ATOM 720 O O . SER A 1 87 ? -12.239 -6.288 -1.816 1.00 87.56 87 SER A O 1
ATOM 722 N N . LEU A 1 88 ? -12.418 -6.764 -3.996 1.00 84.44 88 LEU A N 1
ATOM 723 C CA . LEU A 1 88 ? -13.093 -5.501 -4.318 1.00 84.44 88 LEU A CA 1
ATOM 724 C C . LEU A 1 88 ? -14.453 -5.357 -3.619 1.00 84.44 88 LEU A C 1
ATOM 726 O O . LEU A 1 88 ? -14.919 -4.240 -3.437 1.00 84.44 88 LEU A O 1
ATOM 730 N N . ASP A 1 89 ? -15.082 -6.453 -3.198 1.00 86.50 89 ASP A N 1
ATOM 731 C CA . ASP A 1 89 ? -16.315 -6.430 -2.409 1.00 86.50 89 ASP A CA 1
ATOM 732 C C . ASP A 1 89 ? -16.098 -5.935 -0.969 1.00 86.50 89 ASP A C 1
ATOM 734 O O . ASP A 1 89 ? -17.045 -5.475 -0.335 1.00 86.50 89 ASP A O 1
ATOM 738 N N . GLU A 1 90 ? -14.874 -5.983 -0.443 1.00 85.25 90 GLU A N 1
ATOM 739 C CA . GLU A 1 90 ? -14.498 -5.430 0.865 1.00 85.25 90 GLU A CA 1
ATOM 740 C C . GLU A 1 90 ? -14.182 -3.923 0.807 1.00 85.25 90 GLU A C 1
ATOM 742 O O . GLU A 1 90 ? -13.934 -3.284 1.840 1.00 85.25 90 GLU A O 1
ATOM 747 N N . ILE A 1 91 ? -14.215 -3.349 -0.399 1.00 87.81 91 ILE A N 1
ATOM 748 C CA . ILE A 1 91 ? -13.936 -1.947 -0.690 1.00 87.81 91 ILE A CA 1
ATOM 749 C C . ILE A 1 91 ? -15.253 -1.218 -0.970 1.00 87.81 91 ILE A C 1
ATOM 751 O O . ILE A 1 91 ? -16.010 -1.588 -1.860 1.00 87.81 91 ILE A O 1
ATOM 755 N N . ASP A 1 92 ? -15.521 -0.147 -0.225 1.00 87.50 92 ASP A N 1
ATOM 756 C CA . ASP A 1 92 ? -16.716 0.679 -0.424 1.00 87.50 92 ASP A CA 1
ATOM 757 C C . ASP A 1 92 ? -16.559 1.635 -1.611 1.00 87.50 92 ASP A C 1
ATOM 759 O O . ASP A 1 92 ? -17.513 1.905 -2.337 1.00 87.50 92 ASP A O 1
ATOM 763 N N . SER A 1 93 ? -15.364 2.202 -1.796 1.00 86.62 93 SER A N 1
ATOM 764 C CA . SER A 1 93 ? -15.073 3.076 -2.937 1.00 86.62 93 SER A CA 1
ATOM 765 C C . SER A 1 93 ? -13.580 3.182 -3.219 1.00 86.62 93 SER A C 1
ATOM 767 O O . SER A 1 93 ? -12.751 3.133 -2.307 1.00 86.62 93 SER A O 1
ATOM 769 N N . ILE A 1 94 ? -13.250 3.387 -4.494 1.00 87.56 94 ILE A N 1
ATOM 770 C CA . ILE A 1 94 ? -11.911 3.741 -4.959 1.00 87.56 94 ILE A CA 1
ATOM 771 C C . ILE A 1 94 ? -12.038 5.038 -5.746 1.00 87.56 94 ILE A C 1
ATOM 773 O O . ILE A 1 94 ? -12.890 5.164 -6.618 1.00 87.56 94 ILE A O 1
ATOM 777 N N . THR A 1 95 ? -11.205 6.018 -5.418 1.00 85.69 95 THR A N 1
ATOM 778 C CA . THR A 1 95 ? -11.157 7.296 -6.133 1.00 85.69 95 THR A CA 1
ATOM 779 C C . THR A 1 95 ? -9.719 7.616 -6.491 1.00 85.69 95 THR A C 1
ATOM 781 O O . THR A 1 95 ? -8.832 7.509 -5.645 1.00 85.69 95 THR A O 1
ATOM 784 N N . SER A 1 96 ? -9.481 8.004 -7.741 1.00 83.38 96 SER A N 1
ATOM 785 C CA . SER A 1 96 ? -8.186 8.516 -8.184 1.00 83.38 96 SER A CA 1
ATOM 786 C C . SER A 1 96 ? -8.235 10.040 -8.248 1.0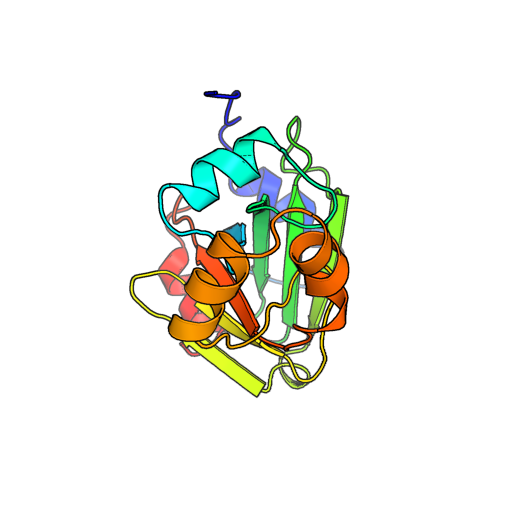0 83.38 96 SER A C 1
ATOM 788 O O . SER A 1 96 ? -9.195 10.625 -8.746 1.00 83.38 96 SER A O 1
ATOM 790 N N . ASN A 1 97 ? -7.217 10.700 -7.706 1.00 76.25 97 ASN A N 1
ATOM 791 C CA . ASN A 1 97 ? -7.018 12.137 -7.818 1.00 76.25 97 ASN A CA 1
ATOM 792 C C . ASN A 1 97 ? -5.545 12.438 -8.141 1.00 76.25 97 ASN A C 1
ATOM 794 O O . ASN A 1 97 ? -4.698 11.547 -8.162 1.00 76.25 97 ASN A O 1
ATOM 798 N N . MET A 1 98 ? -5.224 13.71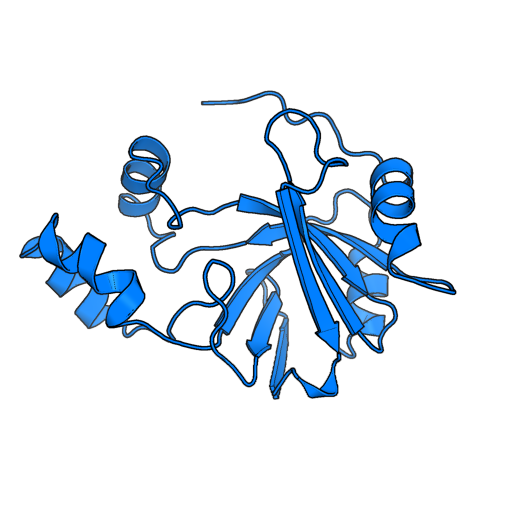4 -8.367 1.00 66.25 98 MET A N 1
ATOM 799 C CA . MET A 1 98 ? -3.856 14.163 -8.678 1.00 66.25 98 MET A CA 1
ATOM 800 C C . MET A 1 98 ? -2.823 13.798 -7.591 1.00 66.25 98 MET A C 1
ATOM 802 O O . MET A 1 98 ? -1.628 13.758 -7.861 1.00 66.25 98 MET A O 1
ATOM 806 N N . TYR A 1 99 ? -3.267 13.540 -6.360 1.00 63.41 99 TYR A N 1
ATOM 807 C CA . TYR A 1 99 ? -2.414 13.203 -5.220 1.00 63.41 99 TYR A CA 1
ATOM 808 C C . TYR A 1 99 ? -2.274 11.692 -4.986 1.00 63.41 99 TYR A C 1
ATOM 810 O O . TYR A 1 99 ? -1.547 11.296 -4.070 1.00 63.41 99 TYR A O 1
ATOM 818 N N . GLY A 1 100 ? -2.964 10.868 -5.781 1.00 79.50 100 GLY A N 1
ATOM 819 C CA . GLY A 1 100 ? -2.933 9.414 -5.710 1.00 79.50 100 GLY A CA 1
ATOM 820 C C . GLY A 1 100 ? -4.318 8.768 -5.686 1.00 79.50 100 GLY A C 1
ATOM 821 O O . GLY A 1 100 ? -5.330 9.319 -6.112 1.00 79.50 100 GLY A O 1
ATOM 822 N N . LEU A 1 101 ? -4.350 7.548 -5.180 1.00 86.25 101 LEU A N 1
ATOM 823 C CA . LEU A 1 101 ? -5.498 6.672 -5.088 1.00 86.25 101 LEU A CA 1
ATOM 824 C C . LEU A 1 101 ? -5.983 6.616 -3.631 1.00 86.25 101 LEU A C 1
ATOM 826 O O . LEU A 1 101 ? -5.220 6.352 -2.703 1.00 86.25 101 LEU A O 1
ATOM 830 N N . THR A 1 102 ? -7.264 6.900 -3.421 1.00 87.38 102 THR A N 1
ATOM 831 C CA . THR A 1 102 ? -7.928 6.841 -2.116 1.00 87.38 102 THR A CA 1
ATOM 832 C C . THR A 1 102 ? -8.890 5.659 -2.108 1.00 87.38 102 THR A C 1
ATOM 834 O O . THR A 1 102 ? -9.881 5.663 -2.839 1.00 87.38 102 THR A O 1
ATOM 837 N N . ILE A 1 103 ? -8.590 4.657 -1.283 1.00 87.50 103 ILE A N 1
ATOM 838 C CA . ILE A 1 103 ? -9.404 3.454 -1.068 1.00 87.50 103 ILE A CA 1
ATOM 839 C C . ILE A 1 103 ? -10.169 3.617 0.241 1.00 87.50 103 ILE A C 1
ATOM 841 O O . ILE A 1 103 ? -9.561 3.817 1.291 1.00 87.50 103 ILE A O 1
ATOM 845 N N . THR A 1 104 ? -11.489 3.488 0.208 1.00 88.12 104 THR A N 1
ATOM 846 C CA . THR A 1 104 ? -12.311 3.387 1.418 1.00 88.12 104 THR A CA 1
ATOM 847 C C . THR A 1 104 ? -12.673 1.925 1.636 1.00 88.12 104 THR A C 1
ATOM 849 O O . THR A 1 104 ? -13.403 1.348 0.837 1.00 88.12 104 THR A O 1
ATOM 852 N N . LEU A 1 105 ? -12.149 1.318 2.697 1.00 86.00 105 LEU A N 1
ATOM 853 C CA . LEU A 1 105 ? -12.439 -0.064 3.083 1.00 86.00 105 LEU A CA 1
ATOM 854 C C . LEU A 1 105 ? -13.714 -0.139 3.932 1.00 86.00 105 LEU A C 1
ATOM 856 O O . LEU A 1 105 ? -14.066 0.823 4.607 1.00 86.00 105 LEU A O 1
ATOM 860 N N . LYS A 1 106 ? -14.372 -1.298 3.990 1.00 86.12 106 LYS A N 1
ATOM 861 C CA . LYS A 1 106 ? -15.497 -1.502 4.923 1.00 86.12 106 LYS A CA 1
ATOM 862 C C . LYS A 1 106 ? -15.067 -1.443 6.387 1.00 86.12 106 LYS A C 1
ATOM 864 O O . LYS A 1 106 ? -15.785 -0.937 7.245 1.00 86.12 106 LYS A O 1
ATOM 869 N N . ASN A 1 107 ? -13.868 -1.948 6.672 1.00 81.88 107 ASN A N 1
ATOM 870 C CA . ASN A 1 107 ? -13.344 -2.101 8.024 1.00 81.88 107 ASN A CA 1
ATOM 871 C C . ASN A 1 107 ? -12.048 -1.308 8.233 1.00 81.88 107 ASN A C 1
ATOM 873 O O . ASN A 1 107 ? -11.244 -1.119 7.321 1.00 81.88 107 ASN A O 1
ATOM 877 N N . HIS A 1 108 ? -11.820 -0.864 9.473 1.00 80.88 108 HIS A N 1
ATOM 878 C CA . HIS A 1 108 ? -10.547 -0.263 9.870 1.00 80.88 108 HIS A CA 1
ATOM 879 C C . HIS A 1 108 ? -9.437 -1.318 9.879 1.00 80.88 108 HIS A C 1
ATOM 881 O O . HIS A 1 108 ? -9.538 -2.327 10.578 1.00 80.88 108 HIS A O 1
ATOM 887 N N . VAL A 1 109 ? -8.336 -1.030 9.188 1.00 77.56 109 VAL A N 1
ATOM 888 C CA . VAL A 1 109 ? -7.139 -1.874 9.179 1.00 77.56 109 VAL A CA 1
ATOM 889 C C . VAL A 1 109 ? -5.941 -1.130 9.746 1.00 77.56 109 VAL A C 1
ATOM 891 O O . VAL A 1 109 ? -5.497 -0.104 9.213 1.00 77.56 109 VAL A O 1
ATOM 894 N N . LYS A 1 110 ? -5.384 -1.685 10.826 1.00 73.31 110 LYS A N 1
ATOM 895 C CA . LYS A 1 110 ? -4.236 -1.125 11.539 1.00 73.31 110 LYS A CA 1
ATOM 896 C C . LYS A 1 110 ? -3.008 -1.039 10.621 1.00 73.31 110 LYS A C 1
ATOM 898 O O . LYS A 1 110 ? -2.554 -2.036 10.062 1.00 73.31 110 LYS A O 1
ATOM 903 N N . GLY A 1 111 ? -2.432 0.158 10.514 1.00 71.06 111 GLY A N 1
ATOM 904 C CA . GLY A 1 111 ? -1.215 0.426 9.735 1.00 71.06 111 GLY A CA 1
ATOM 905 C C . GLY A 1 111 ? -1.434 0.726 8.246 1.00 71.06 111 GLY A C 1
ATOM 906 O O . GLY A 1 111 ? -0.501 1.200 7.600 1.00 71.06 111 GLY A O 1
ATOM 907 N N . LEU A 1 112 ? -2.651 0.525 7.729 1.00 77.44 112 LEU A N 1
ATOM 908 C CA . LEU A 1 112 ? -3.034 0.873 6.357 1.00 77.44 112 LEU A CA 1
ATOM 909 C C . LEU A 1 112 ? -4.019 2.049 6.346 1.00 77.44 112 LEU A C 1
ATOM 911 O O . LEU A 1 112 ? -3.763 3.096 5.744 1.00 77.44 112 LEU A O 1
ATOM 915 N N . THR A 1 113 ? -5.123 1.900 7.076 1.00 76.38 113 THR A N 1
ATOM 916 C CA . THR A 1 113 ? -6.205 2.889 7.096 1.00 76.38 113 THR A CA 1
ATOM 917 C C . THR A 1 113 ? -5.943 4.038 8.067 1.00 76.38 113 THR A C 1
ATOM 919 O O . THR A 1 113 ? -5.248 3.899 9.076 1.00 76.38 113 THR A O 1
ATOM 922 N N . LYS A 1 114 ? -6.507 5.199 7.749 1.00 73.81 114 LYS A N 1
ATOM 923 C CA . LYS A 1 114 ? -6.532 6.416 8.552 1.00 73.81 114 LYS A CA 1
ATOM 924 C C . LYS A 1 114 ? -7.960 6.944 8.662 1.00 73.81 114 LYS A C 1
ATOM 926 O O . LYS A 1 114 ? -8.840 6.611 7.869 1.00 73.81 114 LYS A O 1
ATOM 931 N N . SER A 1 115 ? -8.185 7.778 9.671 1.00 67.69 115 SER A N 1
ATOM 932 C CA . SER A 1 115 ? -9.445 8.502 9.822 1.00 67.69 115 SER A CA 1
ATOM 933 C C . SER A 1 115 ? -9.567 9.648 8.821 1.00 67.69 115 SER A C 1
ATOM 935 O O . SER A 1 115 ? -8.571 10.283 8.461 1.00 67.69 115 SER A O 1
ATOM 937 N N . LYS A 1 116 ? -10.809 9.932 8.410 1.00 64.00 116 LYS A N 1
ATOM 938 C CA . LYS A 1 116 ? -11.195 11.132 7.662 1.00 64.00 116 LYS A CA 1
ATOM 939 C C . LYS A 1 116 ? -11.110 12.328 8.606 1.00 64.00 116 LYS A C 1
ATOM 941 O O . LYS A 1 116 ? -12.095 12.744 9.205 1.00 64.00 116 LYS A O 1
ATOM 946 N N . GLY A 1 117 ? -9.899 12.801 8.861 1.00 57.97 117 GLY A N 1
ATOM 947 C CA . GLY A 1 117 ? -9.714 13.757 9.940 1.00 57.97 117 GLY A CA 1
ATOM 948 C C . GLY A 1 117 ? -10.075 15.186 9.540 1.00 57.97 117 GLY A C 1
ATOM 949 O O . GLY A 1 117 ? -9.806 15.636 8.429 1.00 57.97 117 GLY A O 1
ATOM 950 N N . ASN A 1 118 ? -10.637 15.915 10.498 1.00 56.34 118 ASN A N 1
ATOM 951 C CA . ASN A 1 118 ? -10.911 17.339 10.393 1.00 56.34 118 ASN A CA 1
ATOM 952 C C . ASN A 1 118 ? -9.602 18.132 10.574 1.00 56.34 118 ASN A C 1
ATOM 954 O O . ASN A 1 118 ? -8.969 18.056 11.630 1.00 56.34 118 ASN A O 1
ATOM 958 N N . TYR A 1 119 ? -9.198 18.888 9.549 1.00 56.84 119 TYR A N 1
ATOM 959 C CA . TYR A 1 119 ? -7.945 19.654 9.538 1.00 56.84 119 TYR A CA 1
ATOM 960 C C . TYR A 1 119 ? -7.813 20.618 10.729 1.00 56.84 119 TYR A C 1
ATOM 962 O O . TYR A 1 119 ? -6.707 20.816 11.218 1.00 56.84 119 TYR A O 1
ATOM 970 N N . PHE A 1 120 ? -8.914 21.160 11.256 1.00 56.44 120 PHE A N 1
ATOM 971 C CA . PHE A 1 120 ? -8.880 22.060 12.416 1.00 56.44 120 PHE A CA 1
ATOM 972 C C . PHE A 1 120 ? -8.459 21.357 13.713 1.00 56.44 120 PHE A C 1
ATOM 974 O O . PHE A 1 120 ? -7.633 21.866 14.471 1.00 56.44 120 PHE A O 1
ATOM 981 N N . LEU A 1 121 ? -8.977 20.150 13.949 1.00 60.47 121 LEU A N 1
ATOM 982 C CA . LEU A 1 121 ? -8.659 19.367 15.145 1.00 60.47 121 LEU A CA 1
ATOM 983 C C . LEU A 1 121 ? -7.194 18.892 15.131 1.00 60.47 121 LEU A C 1
ATOM 985 O O . LEU A 1 121 ? -6.560 18.783 16.178 1.00 60.47 121 LEU A O 1
ATOM 989 N N . LYS A 1 122 ? -6.637 18.686 13.929 1.00 59.06 122 LYS A N 1
ATOM 990 C CA . LYS A 1 122 ? -5.239 18.304 13.686 1.00 59.06 122 LYS A CA 1
ATOM 991 C C . LYS A 1 122 ? -4.239 19.336 14.227 1.00 59.06 122 LYS A C 1
ATOM 993 O O . LYS A 1 122 ? -3.276 18.950 14.885 1.00 59.06 122 LYS A O 1
ATOM 998 N N . TYR A 1 123 ? -4.472 20.628 13.986 1.00 60.38 123 TYR A N 1
ATOM 999 C CA . TYR A 1 123 ? -3.614 21.710 14.494 1.00 60.38 123 TYR A CA 1
ATOM 1000 C C . TYR A 1 123 ? -3.809 21.956 15.994 1.00 60.38 123 TYR A C 1
ATOM 1002 O O . TYR A 1 123 ? -2.845 22.227 16.708 1.00 60.38 123 TYR A O 1
ATOM 1010 N N . PHE A 1 124 ? -5.040 21.803 16.487 1.00 62.78 124 PHE A N 1
ATOM 1011 C CA . PHE A 1 124 ? -5.361 21.979 17.903 1.00 62.78 124 PHE A CA 1
ATOM 1012 C C . PHE A 1 124 ? -4.671 20.931 18.794 1.00 62.78 124 PHE A C 1
ATOM 1014 O O . PHE A 1 124 ? -4.062 21.266 19.808 1.00 62.78 124 PHE A O 1
ATOM 1021 N N . ILE A 1 125 ? -4.692 19.662 18.376 1.00 61.72 125 ILE A N 1
ATOM 1022 C CA . ILE A 1 125 ? -4.033 18.553 19.081 1.00 61.72 125 ILE A CA 1
ATOM 1023 C C . ILE A 1 125 ? -2.504 18.716 19.115 1.00 61.72 125 ILE A C 1
ATOM 1025 O O . ILE A 1 125 ? -1.876 18.451 20.146 1.00 61.72 125 ILE A O 1
ATOM 1029 N N . PHE A 1 126 ? -1.919 19.177 18.004 1.00 58.16 126 PHE A N 1
ATOM 1030 C CA . PHE A 1 126 ? -0.482 19.427 17.878 1.00 58.16 126 PHE A CA 1
ATOM 1031 C C . PHE A 1 126 ? 0.018 20.482 18.872 1.00 58.16 126 PHE A C 1
ATOM 1033 O O . PHE A 1 126 ? 1.066 20.297 19.481 1.00 58.16 126 PHE A O 1
ATOM 1040 N N . LEU A 1 127 ? -0.746 21.557 19.081 1.00 60.88 127 LEU A N 1
ATOM 1041 C CA . LEU A 1 127 ? -0.343 22.652 19.967 1.00 60.88 127 LEU A CA 1
ATOM 1042 C C . LEU A 1 127 ? -0.401 22.295 21.461 1.00 60.88 127 LEU A C 1
ATOM 1044 O O . LEU A 1 127 ? 0.355 22.873 22.236 1.00 60.88 127 LEU A O 1
ATOM 1048 N N . PHE A 1 128 ? -1.258 21.355 21.878 1.00 57.50 128 PHE A N 1
ATOM 1049 C CA . PHE A 1 128 ? -1.541 21.130 23.305 1.00 57.50 128 PHE A CA 1
ATOM 1050 C C . PHE A 1 128 ? -1.067 19.790 23.892 1.00 57.50 128 PHE A C 1
ATOM 1052 O O . PHE A 1 128 ? -1.078 19.643 25.112 1.00 57.50 128 PHE A O 1
ATOM 1059 N N . SER A 1 129 ? -0.683 18.782 23.093 1.00 58.97 129 SER A N 1
ATOM 1060 C CA . SER A 1 129 ? -0.607 17.408 23.638 1.00 58.97 129 SER A CA 1
ATOM 1061 C C . SER A 1 129 ? 0.308 16.425 22.895 1.00 58.97 129 SER A C 1
ATOM 1063 O O . SER A 1 129 ? -0.056 15.269 22.677 1.00 58.97 129 SER A O 1
ATOM 1065 N N . PHE A 1 130 ? 1.522 16.854 22.544 1.00 58.00 130 PHE A N 1
ATOM 1066 C CA . PHE A 1 130 ? 2.483 16.078 21.741 1.00 58.00 130 PHE A CA 1
ATOM 1067 C C . PHE A 1 130 ? 2.701 14.612 22.175 1.00 58.00 130 PHE A C 1
ATOM 1069 O O . PHE A 1 130 ? 2.909 13.762 21.318 1.00 58.00 130 PHE A O 1
ATOM 1076 N N . GLY A 1 131 ? 2.641 14.290 23.474 1.00 57.09 131 GLY A N 1
ATOM 1077 C CA . GLY A 1 131 ? 2.849 12.916 23.962 1.00 57.09 131 GLY A CA 1
ATOM 1078 C C . GLY A 1 131 ? 1.578 12.058 24.017 1.00 57.09 131 GLY A C 1
ATOM 1079 O O . GLY A 1 131 ? 1.554 10.926 23.535 1.00 57.09 131 GLY A O 1
ATOM 1080 N N . ILE A 1 132 ? 0.500 12.594 24.594 1.00 57.50 132 ILE A N 1
ATOM 1081 C CA . ILE A 1 132 ? -0.720 11.824 24.897 1.00 57.50 132 ILE A CA 1
ATOM 1082 C C . ILE A 1 132 ? -1.588 11.648 23.652 1.00 57.50 132 ILE A C 1
ATOM 1084 O O . ILE A 1 132 ? -2.078 10.549 23.392 1.00 57.50 132 ILE A O 1
ATOM 1088 N N . ALA A 1 133 ? -1.748 12.692 22.841 1.00 56.66 133 ALA A N 1
ATOM 1089 C CA . ALA A 1 133 ? -2.555 12.578 21.637 1.00 56.66 133 ALA A CA 1
ATOM 1090 C C . ALA A 1 133 ? -1.885 11.742 20.545 1.00 56.66 133 ALA A C 1
ATOM 1092 O O . ALA A 1 133 ? -2.582 11.138 19.735 1.00 56.66 133 ALA A O 1
ATOM 1093 N N . PHE A 1 134 ? -0.553 11.648 20.563 1.00 56.34 134 PHE A N 1
ATOM 1094 C CA . PHE A 1 134 ? 0.196 10.764 19.679 1.00 56.34 134 PHE A CA 1
ATOM 1095 C C . PHE A 1 134 ? -0.074 9.284 19.999 1.00 56.34 134 PHE A C 1
ATOM 1097 O O . PHE A 1 134 ? -0.367 8.493 19.104 1.00 56.34 134 PHE A O 1
ATOM 1104 N N . PHE A 1 135 ? -0.083 8.913 21.284 1.00 55.38 135 PHE A N 1
ATOM 1105 C CA . PHE A 1 135 ? -0.392 7.543 21.707 1.00 55.38 135 PHE A CA 1
ATOM 1106 C C . PHE A 1 135 ? -1.882 7.203 21.544 1.00 55.38 135 PHE A C 1
ATOM 1108 O O . PHE A 1 135 ? -2.241 6.128 21.059 1.00 55.38 135 PHE A O 1
ATOM 1115 N N . LEU A 1 136 ? -2.766 8.147 21.876 1.00 55.50 136 LEU A N 1
ATOM 1116 C CA . LEU A 1 136 ? -4.208 7.989 21.694 1.00 55.50 136 LEU A CA 1
ATOM 1117 C C . LEU A 1 136 ? -4.635 8.053 20.223 1.00 55.50 136 LEU A C 1
ATOM 1119 O O . LEU A 1 136 ? -5.762 7.670 19.916 1.00 55.50 136 LEU A O 1
ATOM 1123 N N . GLN A 1 137 ? -3.763 8.467 19.297 1.00 55.50 137 GLN A N 1
ATOM 1124 C CA . GLN A 1 137 ? -4.116 8.627 17.889 1.00 55.50 137 GLN A CA 1
ATOM 1125 C C . GLN A 1 137 ? -4.654 7.330 17.276 1.00 55.50 137 GLN A C 1
ATOM 1127 O O . GLN A 1 137 ? -5.703 7.329 16.634 1.00 55.50 137 GLN A O 1
ATOM 1132 N N . SER A 1 138 ? -3.950 6.215 17.492 1.00 53.75 138 SER A N 1
ATOM 1133 C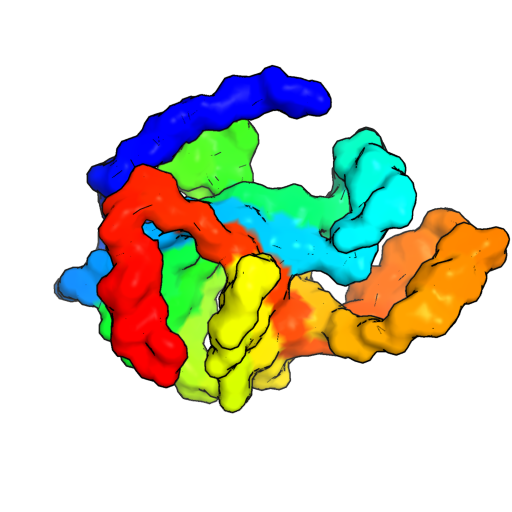 CA . SER A 1 138 ? -4.350 4.906 16.954 1.00 53.75 138 SER A CA 1
ATOM 1134 C C . SER A 1 138 ? -5.669 4.402 17.552 1.00 53.75 138 SER A C 1
ATOM 1136 O O . SER A 1 138 ? -6.305 3.515 16.986 1.00 53.75 138 SER A O 1
ATOM 1138 N N . PHE A 1 139 ? -6.080 4.951 18.700 1.00 54.47 139 PHE A N 1
ATOM 1139 C CA . PHE A 1 139 ? -7.298 4.560 19.400 1.00 54.47 139 PHE A CA 1
ATOM 1140 C C . PHE A 1 139 ? -8.487 5.473 19.070 1.00 54.47 139 PHE A C 1
ATOM 1142 O O . PHE A 1 139 ? -9.593 4.974 18.872 1.00 54.47 139 PHE A O 1
ATOM 1149 N N . LEU A 1 140 ? -8.252 6.786 18.971 1.00 53.59 140 LEU A N 1
ATOM 1150 C CA . LEU A 1 140 ? -9.267 7.817 18.730 1.00 53.59 140 LEU A CA 1
ATOM 1151 C C . LEU A 1 140 ? -9.577 8.023 17.242 1.00 53.59 140 LEU A C 1
ATOM 1153 O O . LEU A 1 140 ? -10.702 8.365 16.894 1.00 53.59 140 LEU A O 1
ATOM 1157 N N . PHE A 1 141 ? -8.610 7.789 16.351 1.00 58.91 141 PHE A N 1
ATOM 1158 C CA . PHE A 1 141 ? -8.756 8.015 14.911 1.00 58.91 141 PHE A CA 1
ATOM 1159 C C . PHE A 1 141 ? -8.803 6.694 14.140 1.00 58.91 141 PHE A C 1
ATOM 1161 O O . PHE A 1 141 ? -8.038 6.471 13.200 1.00 58.91 141 PHE A O 1
ATOM 1168 N N . LYS A 1 142 ? -9.735 5.817 14.524 1.00 62.09 142 LYS A N 1
ATOM 1169 C CA . LYS A 1 142 ? -10.099 4.651 13.715 1.00 62.09 142 LYS A CA 1
ATOM 1170 C C . LYS A 1 142 ? -10.953 5.126 12.547 1.00 62.09 142 LYS A C 1
ATOM 1172 O O . LYS A 1 142 ? -12.065 5.601 12.739 1.00 62.09 142 LYS A O 1
ATOM 1177 N N . GLY A 1 143 ? -10.426 5.020 11.339 1.00 73.19 143 GLY A N 1
ATOM 1178 C CA . GLY A 1 143 ? -11.228 5.154 10.130 1.00 73.19 143 GLY A CA 1
ATOM 1179 C C . GLY A 1 143 ? -10.742 4.202 9.066 1.00 73.19 143 GLY A C 1
ATOM 1180 O O . GLY A 1 143 ? -9.818 3.431 9.292 1.00 73.19 143 GLY A O 1
ATOM 1181 N N . ASN A 1 144 ? -11.399 4.229 7.927 1.00 83.00 144 ASN A N 1
ATOM 1182 C CA . ASN A 1 144 ? -11.344 3.168 6.940 1.00 83.00 144 ASN A CA 1
ATOM 1183 C C . ASN A 1 144 ? -10.714 3.606 5.610 1.00 83.00 144 ASN A C 1
ATOM 1185 O O . ASN A 1 144 ? -10.787 2.884 4.624 1.00 83.00 144 ASN A O 1
ATOM 1189 N N . ILE A 1 145 ? -10.067 4.773 5.579 1.00 84.12 145 ILE A N 1
ATOM 1190 C CA . ILE A 1 145 ? -9.501 5.350 4.356 1.00 84.12 145 ILE A CA 1
ATOM 1191 C C . ILE A 1 145 ? -8.024 4.982 4.241 1.00 84.12 145 ILE A C 1
ATOM 1193 O O . ILE A 1 145 ? -7.249 5.270 5.148 1.00 84.12 145 ILE A O 1
ATOM 1197 N N . ALA A 1 146 ? -7.598 4.406 3.126 1.00 85.00 146 ALA A N 1
ATOM 1198 C CA . ALA A 1 146 ? -6.201 4.255 2.750 1.00 85.00 146 ALA A CA 1
ATOM 1199 C C . ALA A 1 146 ? -5.883 5.219 1.599 1.00 85.00 146 ALA A C 1
ATOM 1201 O O . ALA A 1 146 ? -6.493 5.148 0.538 1.00 85.00 146 ALA A O 1
ATOM 1202 N N . GLU A 1 147 ? -4.932 6.127 1.815 1.00 85.50 147 GLU A N 1
ATOM 1203 C CA . GLU A 1 147 ? -4.412 6.995 0.755 1.00 85.50 147 GLU A CA 1
ATOM 1204 C C . GLU A 1 147 ? -3.062 6.471 0.288 1.00 85.50 147 GLU A C 1
ATOM 1206 O O . GLU A 1 147 ? -2.151 6.243 1.092 1.00 85.50 147 GLU A O 1
ATOM 1211 N N . ILE A 1 148 ? -2.958 6.278 -1.018 1.00 87.69 148 ILE A N 1
ATOM 1212 C CA . ILE A 1 148 ? -1.849 5.618 -1.680 1.00 87.69 148 ILE A CA 1
ATOM 1213 C C . ILE A 1 148 ? -1.419 6.509 -2.831 1.00 87.69 148 ILE A C 1
ATOM 1215 O O . ILE A 1 148 ? -2.203 6.803 -3.721 1.00 87.69 148 ILE A O 1
ATOM 1219 N N . GLN A 1 149 ? -0.171 6.936 -2.838 1.00 87.25 149 GLN A N 1
ATOM 1220 C CA . GLN A 1 149 ? 0.422 7.568 -4.001 1.00 87.25 149 GLN A CA 1
ATOM 1221 C C . GLN A 1 149 ? 0.982 6.467 -4.901 1.00 87.25 149 GLN A C 1
ATOM 1223 O O . GLN A 1 149 ? 1.805 5.674 -4.449 1.00 87.25 149 GLN A O 1
ATOM 1228 N N . LEU A 1 150 ? 0.504 6.392 -6.142 1.00 86.56 150 LEU A N 1
ATOM 1229 C CA . LEU A 1 150 ? 1.064 5.489 -7.145 1.00 86.56 150 LEU A CA 1
ATOM 1230 C C . LEU A 1 150 ? 2.341 6.113 -7.710 1.00 86.56 150 LEU A C 1
ATOM 1232 O O . LEU A 1 150 ? 2.386 7.321 -7.947 1.00 86.56 150 LEU A O 1
ATOM 1236 N N . GLU A 1 151 ? 3.369 5.296 -7.907 1.00 84.81 151 GLU A N 1
ATOM 1237 C CA . GLU A 1 151 ? 4.596 5.695 -8.588 1.00 84.81 151 GLU A CA 1
ATOM 1238 C C . GLU A 1 151 ? 4.610 5.024 -9.961 1.00 84.81 151 GLU A C 1
ATOM 1240 O O . GLU A 1 151 ? 4.637 3.799 -10.054 1.00 84.81 151 GLU A O 1
ATOM 1245 N N . ASN A 1 152 ? 4.582 5.806 -11.041 1.00 84.25 152 ASN A N 1
ATOM 1246 C CA . ASN A 1 152 ? 4.579 5.274 -12.406 1.00 84.25 152 ASN A CA 1
ATOM 1247 C C . ASN A 1 152 ? 5.986 4.863 -12.882 1.00 84.25 152 ASN A C 1
ATOM 1249 O O . ASN A 1 152 ? 6.364 5.126 -14.021 1.00 84.25 152 ASN A O 1
ATOM 1253 N N . ASP A 1 153 ? 6.777 4.229 -12.011 1.00 82.56 153 ASP A N 1
ATOM 1254 C CA . ASP A 1 153 ? 8.154 3.812 -12.322 1.00 82.56 153 ASP A CA 1
ATOM 1255 C C . ASP A 1 153 ? 8.183 2.702 -13.404 1.00 82.56 153 ASP A C 1
ATOM 1257 O O . ASP A 1 153 ? 9.229 2.447 -13.998 1.00 82.56 153 ASP A O 1
ATOM 1261 N N . PHE A 1 154 ? 7.047 2.040 -13.671 1.00 83.88 154 PHE A N 1
ATOM 1262 C CA . PHE A 1 154 ? 6.895 0.951 -14.653 1.00 83.88 154 PHE A CA 1
ATOM 1263 C C . PHE A 1 154 ? 6.107 1.340 -15.917 1.00 83.88 154 PHE A C 1
ATOM 1265 O O . PHE A 1 154 ? 5.889 0.483 -16.771 1.00 83.88 154 PHE A O 1
ATOM 1272 N N . GLU A 1 155 ? 5.674 2.599 -16.042 1.00 86.69 155 GLU A N 1
ATOM 1273 C CA . GLU A 1 155 ? 4.917 3.117 -17.198 1.00 86.69 155 GLU A CA 1
ATOM 1274 C C . GLU A 1 155 ? 3.586 2.382 -17.499 1.00 86.69 155 GLU A C 1
ATOM 1276 O O . GLU A 1 155 ? 3.066 2.448 -18.611 1.00 86.69 155 GLU A O 1
ATOM 1281 N N . ASN A 1 156 ? 2.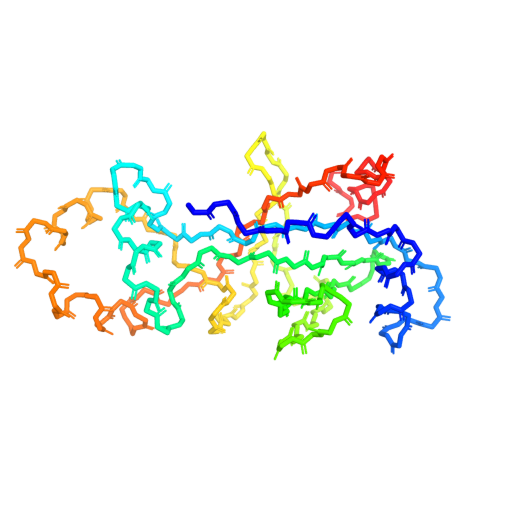993 1.697 -16.514 1.00 87.50 156 ASN A N 1
ATOM 1282 C CA . ASN A 1 156 ? 1.734 0.943 -16.634 1.00 87.50 156 ASN A CA 1
ATOM 1283 C C . ASN A 1 156 ? 0.597 1.495 -15.748 1.00 87.50 156 ASN A C 1
ATOM 1285 O O . ASN A 1 156 ? -0.405 0.807 -15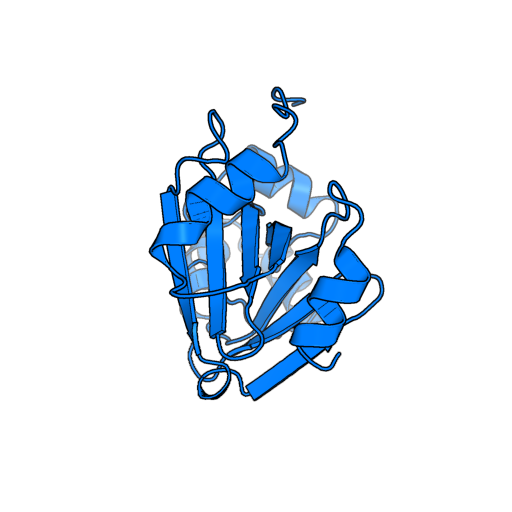.534 1.00 87.50 156 ASN A O 1
ATOM 1289 N N . GLU A 1 157 ? 0.708 2.737 -15.257 1.00 85.56 157 GLU A N 1
ATOM 1290 C CA . GLU A 1 157 ? -0.301 3.356 -14.382 1.00 85.56 157 GLU A CA 1
ATOM 1291 C C . GLU A 1 157 ? -1.711 3.380 -14.993 1.00 85.56 157 GLU A C 1
ATOM 1293 O O . GLU A 1 157 ? -2.679 3.046 -14.309 1.00 85.56 157 GLU A O 1
ATOM 1298 N N . ASP A 1 158 ? -1.840 3.701 -16.281 1.00 87.12 158 ASP A N 1
ATOM 1299 C CA . ASP A 1 158 ? -3.144 3.756 -16.956 1.00 87.12 158 ASP A CA 1
ATOM 1300 C C . ASP A 1 158 ? -3.794 2.372 -17.055 1.00 87.12 158 ASP A C 1
ATOM 1302 O O . ASP A 1 158 ? -4.989 2.209 -16.802 1.00 87.12 158 ASP A O 1
ATOM 1306 N N . LYS A 1 159 ? -2.993 1.344 -17.360 1.00 88.44 159 LYS A N 1
ATOM 1307 C CA . LYS A 1 159 ? -3.468 -0.042 -17.411 1.00 88.44 159 LYS A CA 1
ATOM 1308 C C . LYS A 1 159 ? -3.908 -0.503 -16.024 1.00 88.44 159 LYS A C 1
ATOM 1310 O O . LYS A 1 159 ? -4.988 -1.074 -15.884 1.00 88.44 159 LYS A O 1
ATOM 1315 N N . PHE A 1 160 ? -3.127 -0.184 -14.996 1.00 88.38 160 PHE A N 1
ATOM 1316 C CA . PHE A 1 160 ? -3.466 -0.478 -13.609 1.00 88.38 160 PHE A CA 1
ATOM 1317 C C . PHE A 1 160 ? -4.783 0.190 -13.176 1.00 88.38 160 PHE A C 1
ATOM 1319 O O . PHE A 1 160 ? -5.655 -0.474 -12.616 1.00 88.38 160 PHE A O 1
ATOM 1326 N N . LYS A 1 161 ? -4.970 1.485 -13.472 1.00 86.50 161 LYS A N 1
ATOM 1327 C CA . LYS A 1 161 ? -6.212 2.218 -13.165 1.00 86.50 161 LYS A CA 1
ATOM 1328 C C . LYS A 1 161 ? -7.413 1.650 -13.914 1.00 86.50 161 LYS A C 1
ATOM 1330 O O . LYS A 1 161 ? -8.465 1.449 -13.309 1.00 86.50 161 LYS A O 1
ATOM 1335 N N . SER A 1 162 ? -7.227 1.270 -15.179 1.00 87.75 162 SER A N 1
ATOM 1336 C CA . SER A 1 162 ? -8.294 0.662 -15.977 1.00 87.75 162 SER A CA 1
ATOM 1337 C C . SER A 1 162 ? -8.832 -0.637 -15.362 1.00 87.75 162 SER A C 1
ATOM 1339 O O . SER A 1 162 ? -10.041 -0.853 -15.365 1.00 87.75 162 SER A O 1
ATOM 1341 N N . LEU A 1 163 ? -7.972 -1.461 -14.746 1.00 87.75 163 LEU A N 1
ATOM 1342 C CA . LEU A 1 163 ? -8.392 -2.684 -14.047 1.00 87.75 163 LEU A CA 1
ATOM 1343 C C . LEU A 1 163 ? -9.217 -2.400 -12.789 1.00 87.75 163 LEU A C 1
ATOM 1345 O O . LEU A 1 163 ? -10.029 -3.228 -12.384 1.00 87.75 163 LEU A O 1
ATOM 1349 N N . LEU A 1 164 ? -9.021 -1.235 -12.174 1.00 85.25 164 LEU A N 1
ATOM 1350 C CA . LEU A 1 164 ? -9.783 -0.784 -11.013 1.00 85.25 164 LEU A CA 1
ATOM 1351 C C . LEU A 1 164 ? -11.067 -0.031 -11.392 1.00 85.25 164 LEU A C 1
ATOM 1353 O O . LEU A 1 164 ? -11.814 0.353 -10.493 1.00 85.25 164 LEU A O 1
ATOM 1357 N N . ASN A 1 165 ? -11.349 0.131 -12.691 1.00 82.19 165 ASN A N 1
ATOM 1358 C CA . ASN A 1 165 ? -12.464 0.917 -13.228 1.00 82.19 165 ASN A CA 1
ATOM 1359 C C . ASN A 1 165 ? -12.468 2.381 -12.743 1.00 82.19 165 ASN A C 1
ATOM 1361 O O . ASN A 1 165 ? -13.527 2.919 -12.407 1.00 82.19 165 ASN A O 1
ATOM 1365 N N . ILE A 1 166 ? -11.289 3.011 -12.685 1.00 75.62 166 ILE A N 1
ATOM 1366 C CA . ILE A 1 166 ? -11.089 4.407 -12.250 1.00 75.62 166 ILE A CA 1
ATOM 1367 C C . ILE A 1 166 ? -10.259 5.220 -13.237 1.00 75.62 166 ILE A C 1
ATOM 1369 O O . ILE A 1 166 ? -9.523 4.611 -14.044 1.00 75.62 166 ILE A O 1
#

Organism: NCBI:txid1123867

Radius of gyration: 16.33 Å; chains: 1; bounding box: 36×40×42 Å